Protein AF-A0A923CVL5-F1 (afdb_monomer)

Mean predicted aligned error: 4.87 Å

Foldseek 3Di:
DVVVVVLVQLLVQVVCCVPVVDGDPPDDPVVNVLQQVQLVVVCCVPVNPPDDPDSSVSSVVCVVVVHDNRDPDD

Radius of gyration: 11.73 Å; Cα contacts (8 Å, |Δi|>4): 59; chains: 1; bounding box: 27×29×29 Å

Secondary structure (DSSP, 8-state):
-HHHHHHHHHHHHHHHHHHHSSPPTTS-HHHHHHHHHHHHHHHHHHH-TT--S-HHHHHHHHHHTT--TTSPP-

Solvent-accessible surface area (backbone atoms only — not comparable to full-atom values): 4358 Å² total; per-residue (Å²): 121,71,64,62,57,49,51,54,50,53,49,52,29,51,49,33,33,72,75,73,70,40,72,45,82,97,53,64,66,68,60,53,48,50,36,51,53,32,29,55,53,45,35,47,72,75,56,38,91,81,62,76,80,50,71,67,53,43,42,53,52,30,46,74,71,71,43,66,45,53,52,77,87,126

Sequence (74 aa):
MRFQAKIATIHSSIASKVQTGEWKAGIGRTRQGHWFAALIRNTKAYLTDTWNQGVLAAFDELVKRGLVPVARSI

pLDDT: mean 84.52, std 11.18, range [44.38, 93.38]

Structure (mmCIF, N/CA/C/O backbone):
data_AF-A0A923CVL5-F1
#
_entry.id   AF-A0A923CVL5-F1
#
loop_
_atom_site.group_PDB
_atom_site.id
_atom_site.type_symbol
_atom_site.label_atom_id
_atom_site.label_alt_id
_atom_site.label_comp_id
_atom_site.label_asym_id
_atom_site.label_entity_id
_atom_site.label_seq_id
_atom_site.pdbx_PDB_ins_code
_atom_site.Cartn_x
_atom_site.Cartn_y
_atom_site.Cartn_z
_atom_site.occupancy
_atom_site.B_iso_or_equiv
_atom_site.auth_seq_id
_atom_site.auth_comp_id
_atom_site.auth_asym_id
_atom_site.auth_atom_id
_atom_site.pdbx_PDB_model_num
ATOM 1 N N . MET A 1 1 ? -2.881 -21.510 2.665 1.00 52.66 1 MET A N 1
ATOM 2 C CA . MET A 1 1 ? -3.955 -20.497 2.843 1.00 52.66 1 MET A CA 1
ATOM 3 C C . MET A 1 1 ? -3.681 -19.362 3.852 1.00 52.66 1 MET A C 1
ATOM 5 O O . MET A 1 1 ? -4.454 -18.417 3.879 1.00 52.66 1 MET A O 1
ATOM 9 N N . ARG A 1 2 ? -2.588 -19.341 4.638 1.00 60.34 2 ARG A N 1
ATOM 10 C CA . ARG A 1 2 ? -2.329 -18.237 5.602 1.00 60.34 2 ARG A CA 1
ATOM 11 C C . ARG A 1 2 ? -1.810 -16.930 4.979 1.00 60.34 2 ARG A C 1
ATOM 13 O O . ARG A 1 2 ? -1.981 -15.869 5.571 1.00 60.34 2 ARG A O 1
ATOM 20 N N . PHE A 1 3 ? -1.172 -16.999 3.810 1.00 61.59 3 PHE A N 1
ATOM 21 C CA . PHE A 1 3 ? -0.597 -15.825 3.139 1.00 61.59 3 PHE A CA 1
ATOM 22 C C . PHE A 1 3 ? -1.666 -14.906 2.537 1.00 61.59 3 PHE A C 1
ATOM 24 O O . PHE A 1 3 ? -1.637 -13.705 2.783 1.00 61.59 3 PHE A O 1
ATOM 31 N N . GLN A 1 4 ? -2.657 -15.475 1.846 1.00 64.94 4 GLN A N 1
ATOM 32 C CA . GLN A 1 4 ? -3.760 -14.714 1.247 1.00 64.94 4 GLN A CA 1
ATOM 33 C C . GLN A 1 4 ? -4.600 -13.976 2.303 1.00 64.94 4 GLN A C 1
ATOM 35 O O . GLN A 1 4 ? -4.896 -12.796 2.146 1.00 64.94 4 GLN A O 1
ATOM 40 N N . ALA A 1 5 ? -4.885 -14.619 3.443 1.00 62.38 5 ALA A N 1
ATOM 41 C CA . ALA A 1 5 ? -5.596 -13.978 4.553 1.00 62.38 5 ALA A CA 1
ATOM 42 C C . ALA A 1 5 ? -4.830 -12.769 5.129 1.00 62.38 5 ALA A C 1
ATOM 44 O O . ALA A 1 5 ? -5.427 -11.746 5.473 1.00 62.38 5 ALA A O 1
ATOM 45 N N . LYS A 1 6 ? -3.492 -12.852 5.197 1.00 80.06 6 LYS A N 1
ATOM 46 C CA . LYS A 1 6 ? -2.647 -11.720 5.605 1.00 80.06 6 LYS A CA 1
ATOM 47 C C . LYS A 1 6 ? -2.679 -10.590 4.575 1.00 80.06 6 LYS A C 1
ATOM 49 O O . LYS A 1 6 ? -2.836 -9.444 4.983 1.00 80.06 6 LYS A O 1
ATOM 54 N N . ILE A 1 7 ? -2.591 -10.899 3.278 1.00 82.88 7 ILE A N 1
ATOM 55 C CA . ILE A 1 7 ? -2.669 -9.901 2.194 1.00 82.88 7 ILE A CA 1
ATOM 56 C C . ILE A 1 7 ? -4.001 -9.152 2.253 1.00 82.88 7 ILE A C 1
ATOM 58 O O . ILE A 1 7 ? -3.996 -7.926 2.298 1.00 82.88 7 ILE A O 1
ATOM 62 N N . ALA A 1 8 ? -5.123 -9.866 2.367 1.00 86.94 8 ALA A N 1
ATOM 63 C CA . ALA A 1 8 ? -6.447 -9.256 2.489 1.00 86.94 8 ALA A CA 1
ATOM 64 C C . ALA A 1 8 ? -6.568 -8.350 3.730 1.00 86.94 8 ALA A C 1
ATOM 66 O O . ALA A 1 8 ? -7.161 -7.272 3.673 1.00 86.94 8 ALA A O 1
ATOM 67 N N . THR A 1 9 ? -5.958 -8.752 4.850 1.00 89.81 9 THR A N 1
ATOM 68 C CA . THR A 1 9 ? -5.948 -7.960 6.091 1.00 89.81 9 THR A CA 1
ATOM 69 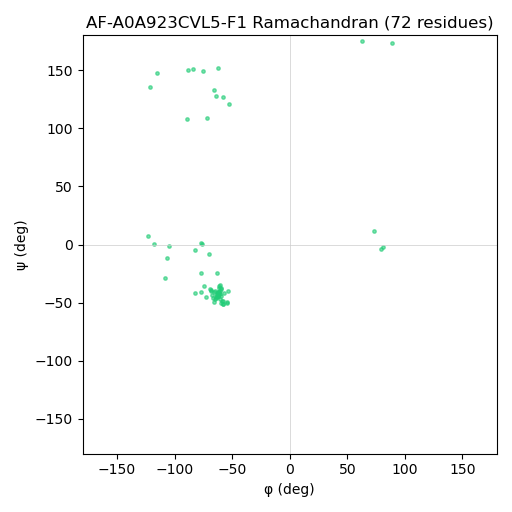C C . THR A 1 9 ? -5.152 -6.667 5.930 1.00 89.81 9 THR A C 1
ATOM 71 O O . THR A 1 9 ? -5.611 -5.598 6.331 1.00 89.81 9 THR A O 1
ATOM 74 N N . ILE A 1 10 ? -3.963 -6.761 5.333 1.00 89.00 10 ILE A N 1
ATOM 75 C CA . ILE A 1 10 ? -3.094 -5.619 5.047 1.00 89.00 10 ILE A CA 1
ATOM 76 C C . ILE A 1 10 ? -3.785 -4.667 4.062 1.00 89.00 10 ILE A C 1
ATOM 78 O O . ILE A 1 10 ? -3.824 -3.463 4.309 1.00 89.00 10 ILE A O 1
ATOM 82 N N . HIS A 1 11 ? -4.392 -5.210 3.005 1.00 91.12 11 HIS A N 1
ATOM 83 C CA . HIS A 1 11 ? -5.158 -4.446 2.027 1.00 91.12 11 HIS A CA 1
ATOM 84 C C . HIS A 1 11 ? -6.307 -3.685 2.696 1.00 91.12 11 HIS A C 1
ATOM 86 O O . HIS A 1 11 ? -6.393 -2.471 2.567 1.00 91.12 11 HIS A O 1
ATOM 92 N N . SER A 1 12 ? -7.135 -4.358 3.505 1.00 91.56 12 SER A N 1
ATOM 93 C CA . SER A 1 12 ? -8.240 -3.713 4.231 1.00 91.56 12 SER A CA 1
ATOM 94 C C . SER A 1 12 ? -7.756 -2.644 5.221 1.00 91.56 12 SER A C 1
ATOM 96 O O . SER A 1 12 ? -8.416 -1.622 5.395 1.00 91.56 12 SER A O 1
ATOM 98 N N . SER A 1 13 ? -6.602 -2.855 5.860 1.00 92.44 13 SER A N 1
ATOM 99 C CA . SER A 1 13 ? -5.977 -1.876 6.757 1.00 92.44 13 SER A CA 1
ATOM 100 C C . SER A 1 13 ? -5.536 -0.611 6.015 1.00 92.44 13 SER A C 1
ATOM 102 O O . SER A 1 13 ? -5.846 0.496 6.457 1.00 92.44 13 SER A O 1
ATOM 104 N N . ILE A 1 14 ? -4.869 -0.763 4.867 1.00 91.31 14 ILE A N 1
ATOM 105 C CA . ILE A 1 14 ? -4.449 0.365 4.027 1.00 91.31 14 ILE A CA 1
ATOM 106 C C . ILE A 1 14 ? -5.665 1.051 3.401 1.00 91.31 14 ILE A C 1
ATOM 108 O O . ILE A 1 14 ? -5.719 2.277 3.386 1.00 91.31 14 ILE A O 1
ATOM 112 N N . ALA A 1 15 ? -6.661 0.283 2.955 1.00 93.19 15 ALA A N 1
ATOM 113 C CA . ALA A 1 15 ? -7.903 0.813 2.406 1.00 93.19 15 ALA A CA 1
ATOM 114 C C . ALA A 1 15 ? -8.623 1.709 3.413 1.00 93.19 15 ALA A C 1
ATOM 116 O O . ALA A 1 15 ? -8.945 2.844 3.080 1.00 93.19 15 ALA A O 1
ATOM 117 N N . SER A 1 16 ? -8.777 1.244 4.658 1.00 93.38 16 SER A N 1
ATOM 118 C CA . SER A 1 16 ? -9.308 2.058 5.758 1.00 93.38 16 SER A CA 1
ATOM 119 C C . SER A 1 16 ? -8.511 3.354 5.901 1.00 93.38 16 SER A C 1
ATOM 121 O O . SER A 1 16 ? -9.080 4.438 5.870 1.00 93.38 16 SER A O 1
ATOM 123 N N . LYS A 1 17 ? -7.175 3.266 5.945 1.00 93.06 17 LYS A N 1
ATOM 124 C CA . LYS A 1 17 ? -6.332 4.451 6.121 1.00 93.06 17 LYS A CA 1
ATOM 125 C C . LYS A 1 17 ? -6.491 5.476 5.000 1.00 93.06 17 LYS A C 1
ATOM 127 O O . LYS A 1 17 ? -6.468 6.670 5.281 1.00 93.06 17 LYS A O 1
ATOM 132 N N . VAL A 1 18 ? -6.610 5.022 3.755 1.00 90.50 18 VAL A N 1
ATOM 133 C CA . VAL A 1 18 ? -6.735 5.895 2.581 1.00 90.50 18 VAL A CA 1
ATOM 134 C C . VAL A 1 18 ? -8.146 6.471 2.461 1.00 90.50 18 VAL A C 1
ATOM 136 O O . VAL A 1 18 ? -8.284 7.646 2.145 1.00 90.50 18 VAL A O 1
ATOM 139 N N . GLN A 1 19 ? -9.180 5.669 2.721 1.00 91.88 19 GLN A N 1
ATOM 140 C CA . GLN A 1 19 ? -10.576 6.069 2.525 1.00 91.88 19 GLN A CA 1
ATOM 141 C C . GLN A 1 19 ? -11.132 6.884 3.694 1.00 91.88 19 GLN A C 1
ATOM 143 O O . GLN A 1 19 ? -11.834 7.864 3.471 1.00 91.88 19 GLN A O 1
ATOM 148 N N . THR A 1 20 ? -10.831 6.491 4.934 1.00 91.44 20 THR A N 1
ATOM 149 C CA . THR A 1 20 ? -11.391 7.125 6.141 1.00 91.44 20 THR A CA 1
ATOM 150 C C . THR A 1 20 ? -10.379 7.993 6.881 1.00 91.44 20 THR A C 1
ATOM 152 O O . THR A 1 20 ? -10.742 8.724 7.795 1.00 91.44 20 THR A O 1
ATOM 155 N N . GLY A 1 21 ? -9.092 7.911 6.527 1.00 91.38 21 GLY A N 1
ATOM 156 C CA . GLY A 1 21 ? -8.016 8.557 7.278 1.00 91.38 21 GLY A CA 1
ATOM 157 C C . GLY A 1 21 ? -7.606 7.793 8.542 1.00 91.38 21 GLY A C 1
ATOM 158 O O . GLY A 1 21 ? -6.610 8.158 9.179 1.00 91.38 21 GLY A O 1
ATOM 159 N N . GLU A 1 22 ? -8.286 6.695 8.878 1.00 92.44 22 GLU A N 1
ATOM 160 C CA . GLU A 1 22 ? -8.105 5.954 10.125 1.00 92.44 22 GLU A CA 1
ATOM 161 C C . GLU A 1 22 ? -7.563 4.542 9.905 1.00 92.44 22 GLU A C 1
ATOM 163 O O . GLU A 1 22 ? -7.837 3.867 8.913 1.00 92.44 22 GLU A O 1
ATOM 168 N N . TRP A 1 23 ? -6.773 4.076 10.870 1.00 92.19 23 TRP A N 1
ATOM 169 C CA . TRP A 1 23 ? -6.275 2.706 10.869 1.00 92.19 23 TRP A CA 1
ATOM 170 C C . TRP A 1 23 ? -7.372 1.728 11.276 1.00 92.19 23 TRP A C 1
ATOM 172 O O . TRP A 1 23 ? -8.215 2.038 12.114 1.00 92.19 23 TRP A O 1
ATOM 182 N N . LYS A 1 24 ? -7.308 0.503 10.750 1.00 90.56 24 LYS A N 1
ATOM 183 C CA . LYS A 1 24 ? -8.272 -0.538 11.102 1.00 90.56 24 LYS A CA 1
ATOM 184 C C . LYS A 1 24 ? -8.148 -0.885 12.588 1.00 90.56 24 LYS A C 1
ATOM 186 O O . LYS A 1 24 ? -7.051 -1.195 13.065 1.00 90.56 24 LYS A O 1
ATOM 191 N N . ALA A 1 25 ? -9.268 -0.857 13.306 1.00 87.00 25 ALA A N 1
ATOM 192 C CA . ALA A 1 25 ? -9.335 -1.265 14.705 1.00 87.00 25 ALA A CA 1
ATOM 193 C C . ALA A 1 25 ? -8.961 -2.751 14.881 1.00 87.00 25 ALA A C 1
ATOM 195 O O . ALA A 1 25 ? -9.117 -3.563 13.967 1.00 87.00 25 ALA A O 1
ATOM 196 N N . GLY A 1 26 ? -8.432 -3.108 16.054 1.00 88.69 26 GLY A N 1
ATOM 197 C CA . GLY A 1 26 ? -8.002 -4.480 16.365 1.00 88.69 26 GLY A CA 1
ATOM 198 C C . GLY A 1 26 ? -6.619 -4.874 15.825 1.00 88.69 26 GLY A C 1
ATOM 199 O O . GLY A 1 26 ? -6.145 -5.973 16.102 1.00 88.69 26 GLY A O 1
ATOM 200 N N . ILE A 1 27 ? -5.930 -3.986 15.098 1.00 87.75 27 ILE A N 1
ATOM 201 C CA . ILE A 1 27 ? -4.540 -4.180 14.660 1.00 87.75 27 ILE A CA 1
ATOM 202 C C . ILE A 1 27 ? -3.686 -3.036 15.214 1.00 87.75 27 ILE A C 1
ATOM 204 O O . ILE A 1 27 ? -4.056 -1.869 15.129 1.00 87.75 27 ILE A O 1
ATOM 208 N N . GLY A 1 28 ? -2.503 -3.344 15.749 1.00 90.31 28 GLY A N 1
ATOM 209 C CA . GLY A 1 28 ? -1.606 -2.320 16.290 1.00 90.31 28 GLY A CA 1
ATOM 210 C C . GLY A 1 28 ? -1.223 -1.263 15.246 1.00 90.31 28 GLY A C 1
ATOM 211 O O . GLY A 1 28 ? -0.714 -1.600 14.174 1.00 90.31 28 GLY A O 1
ATOM 212 N N . ARG A 1 29 ? -1.423 0.019 15.575 1.00 89.19 29 ARG A N 1
ATOM 213 C CA . ARG A 1 29 ? -1.139 1.167 14.693 1.00 89.19 29 ARG A CA 1
ATOM 214 C C . ARG A 1 29 ? 0.293 1.165 14.156 1.00 89.19 29 ARG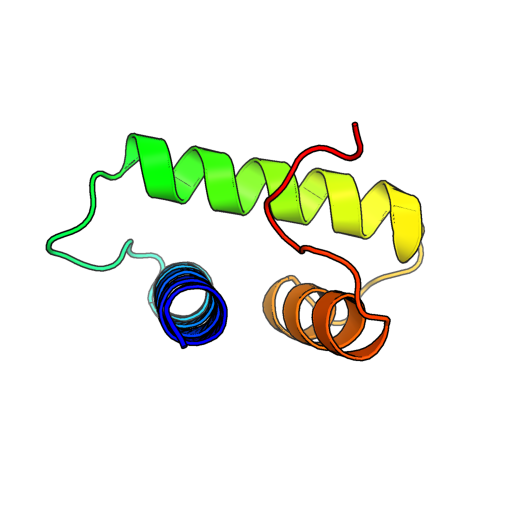 A C 1
ATOM 216 O O . ARG A 1 29 ? 0.492 1.416 12.974 1.00 89.19 29 ARG A O 1
ATOM 223 N N . THR A 1 30 ? 1.276 0.815 14.985 1.00 88.81 30 THR A N 1
ATOM 224 C CA . THR A 1 30 ? 2.692 0.721 14.585 1.00 88.81 30 THR A CA 1
ATOM 225 C C . THR A 1 30 ? 2.902 -0.290 13.462 1.00 88.81 30 THR A C 1
ATOM 227 O O . THR A 1 30 ? 3.568 0.001 12.473 1.00 88.81 30 THR A O 1
ATOM 230 N N . ARG A 1 31 ? 2.276 -1.468 13.569 1.00 87.56 31 ARG A N 1
ATOM 231 C CA . ARG A 1 31 ? 2.360 -2.511 12.540 1.00 87.56 31 ARG A CA 1
ATOM 232 C C . ARG A 1 31 ? 1.737 -2.038 11.226 1.00 87.56 31 ARG A C 1
ATOM 234 O O . ARG A 1 31 ? 2.338 -2.230 10.176 1.00 87.56 31 ARG A O 1
ATOM 241 N N . GLN A 1 32 ? 0.573 -1.393 11.294 1.00 90.69 32 GLN A N 1
ATOM 242 C CA . GLN A 1 32 ? -0.095 -0.840 10.111 1.00 90.69 32 GLN A CA 1
ATOM 243 C C . GLN A 1 32 ? 0.730 0.286 9.467 1.00 90.69 32 GLN A C 1
ATOM 245 O O . GLN A 1 32 ? 0.881 0.326 8.249 1.00 90.69 32 GLN A O 1
ATOM 250 N N . GLY A 1 33 ? 1.349 1.144 10.283 1.00 91.25 33 GLY A N 1
ATOM 251 C CA . GLY A 1 33 ? 2.282 2.169 9.819 1.00 91.25 33 GLY A CA 1
ATOM 252 C C . GLY A 1 33 ? 3.499 1.576 9.106 1.00 91.25 33 GLY A C 1
ATOM 253 O O . GLY A 1 33 ? 3.869 2.057 8.039 1.00 91.25 33 GLY A O 1
ATOM 254 N N . HIS A 1 34 ? 4.078 0.491 9.631 1.00 90.19 34 HIS A N 1
ATOM 255 C CA . HIS A 1 34 ? 5.170 -0.220 8.960 1.00 90.19 34 HIS A CA 1
ATOM 256 C C . HIS A 1 34 ? 4.742 -0.803 7.612 1.00 90.19 34 HIS A C 1
ATOM 258 O O . HIS A 1 34 ? 5.491 -0.696 6.645 1.00 90.19 34 HIS A O 1
ATOM 264 N N . TRP A 1 35 ? 3.542 -1.384 7.526 1.00 91.31 35 TRP A N 1
ATOM 265 C CA . TRP A 1 35 ? 2.995 -1.876 6.260 1.00 91.31 35 TRP A CA 1
ATOM 266 C C . TRP A 1 35 ? 2.846 -0.761 5.234 1.00 91.31 35 TRP A C 1
ATOM 268 O O . TRP A 1 35 ? 3.286 -0.909 4.099 1.00 91.31 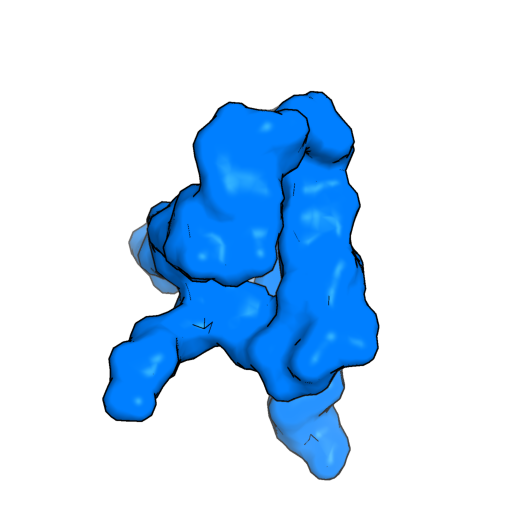35 TRP A O 1
ATOM 278 N N . PHE A 1 36 ? 2.284 0.371 5.648 1.00 90.50 36 PHE A N 1
ATOM 279 C CA . PHE A 1 36 ? 2.098 1.517 4.771 1.00 90.50 36 PHE A CA 1
ATOM 280 C C . PHE A 1 36 ? 3.435 2.104 4.307 1.00 90.50 36 PHE A C 1
ATOM 282 O O . PHE A 1 36 ? 3.630 2.315 3.116 1.00 90.50 36 PHE A O 1
ATOM 289 N N . ALA A 1 37 ? 4.396 2.296 5.212 1.00 90.38 37 ALA A N 1
ATOM 290 C CA . ALA A 1 37 ? 5.727 2.782 4.855 1.00 90.38 37 ALA A CA 1
ATOM 291 C C . ALA A 1 37 ? 6.466 1.819 3.908 1.00 90.38 37 ALA A C 1
ATOM 293 O O . ALA A 1 37 ? 7.104 2.263 2.953 1.00 90.38 37 ALA A O 1
ATOM 294 N N . ALA A 1 38 ? 6.364 0.506 4.143 1.00 90.12 38 ALA A N 1
ATOM 295 C CA . ALA A 1 38 ? 6.929 -0.507 3.255 1.00 90.12 38 ALA A CA 1
ATOM 296 C C . ALA A 1 38 ? 6.292 -0.452 1.862 1.00 90.12 38 ALA A C 1
ATOM 298 O O . ALA A 1 38 ? 7.021 -0.445 0.873 1.00 90.12 38 ALA A O 1
ATOM 299 N N . LEU A 1 39 ? 4.964 -0.321 1.793 1.00 90.06 39 LEU A N 1
ATOM 300 C CA . LEU A 1 39 ? 4.244 -0.159 0.535 1.00 90.06 39 LEU A CA 1
ATOM 301 C C . LEU A 1 39 ? 4.733 1.063 -0.236 1.00 90.06 39 LEU A C 1
ATOM 303 O O . LEU A 1 39 ? 5.117 0.914 -1.384 1.00 90.06 39 LEU A O 1
ATOM 307 N N . ILE A 1 40 ? 4.810 2.240 0.391 1.00 89.06 40 ILE A N 1
ATOM 308 C CA . ILE A 1 40 ? 5.301 3.454 -0.280 1.00 89.06 40 ILE A CA 1
ATOM 309 C C . ILE A 1 40 ? 6.717 3.256 -0.838 1.00 89.06 40 ILE A C 1
ATOM 311 O O . ILE A 1 40 ? 7.002 3.671 -1.961 1.00 89.06 40 ILE A O 1
ATOM 315 N N . ARG A 1 41 ? 7.611 2.605 -0.081 1.00 88.81 41 ARG A N 1
ATOM 316 C CA . ARG A 1 41 ? 8.969 2.296 -0.557 1.00 88.81 41 ARG A CA 1
ATOM 317 C C . ARG A 1 41 ? 8.948 1.350 -1.757 1.00 88.81 41 ARG A C 1
ATOM 319 O O . ARG A 1 41 ? 9.660 1.601 -2.723 1.00 88.81 41 ARG A O 1
ATOM 326 N N . ASN A 1 42 ? 8.128 0.305 -1.711 1.00 87.88 42 ASN A N 1
ATOM 327 C CA . ASN A 1 42 ? 8.015 -0.668 -2.794 1.00 87.88 42 ASN A CA 1
ATOM 328 C C . ASN A 1 42 ? 7.352 -0.061 -4.038 1.00 87.88 42 ASN A C 1
ATOM 330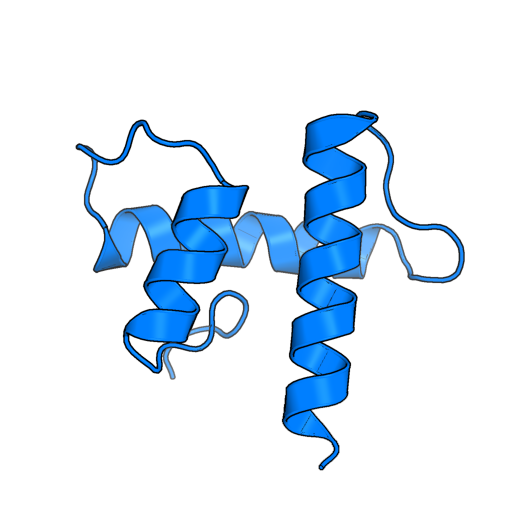 O O . ASN A 1 42 ? 7.814 -0.304 -5.146 1.00 87.88 42 ASN A O 1
ATOM 334 N N . THR A 1 43 ? 6.341 0.793 -3.877 1.00 89.44 43 THR A N 1
ATOM 335 C CA . THR A 1 43 ? 5.751 1.574 -4.971 1.00 89.44 43 THR A CA 1
ATOM 336 C C . THR A 1 43 ? 6.828 2.373 -5.693 1.00 89.44 43 THR A C 1
ATOM 338 O O . THR A 1 43 ? 6.958 2.249 -6.903 1.00 89.44 43 THR A O 1
ATOM 341 N N . LYS A 1 44 ? 7.664 3.119 -4.962 1.00 87.00 44 LYS A N 1
ATOM 342 C CA . LYS A 1 44 ? 8.767 3.878 -5.572 1.00 87.00 44 LYS A CA 1
ATOM 343 C C . LYS A 1 44 ? 9.780 2.974 -6.276 1.00 87.00 44 LYS A C 1
ATOM 345 O O . LYS A 1 44 ? 10.213 3.288 -7.377 1.00 87.00 44 LYS A O 1
ATOM 350 N N . ALA A 1 45 ? 10.129 1.842 -5.666 1.00 88.38 45 ALA A N 1
ATOM 351 C CA . ALA A 1 45 ? 11.118 0.918 -6.217 1.00 88.38 45 ALA A CA 1
ATOM 352 C C . ALA A 1 45 ? 10.644 0.199 -7.494 1.00 88.38 45 ALA A C 1
ATOM 354 O O . ALA A 1 45 ? 11.436 0.009 -8.411 1.00 88.38 45 ALA A O 1
ATOM 355 N N . TYR A 1 46 ? 9.372 -0.208 -7.562 1.00 86.75 46 TYR A N 1
ATOM 356 C CA . TYR A 1 46 ? 8.858 -1.079 -8.630 1.00 86.75 46 TYR A CA 1
ATOM 357 C C . TYR A 1 46 ? 7.929 -0.393 -9.628 1.00 86.75 46 TYR A C 1
ATOM 359 O O . TYR A 1 46 ? 7.818 -0.838 -10.771 1.00 86.75 46 TYR A O 1
ATOM 367 N N . LEU A 1 47 ? 7.217 0.645 -9.193 1.00 85.00 47 LEU A N 1
ATOM 368 C CA . LEU A 1 47 ? 6.270 1.401 -10.014 1.00 85.00 47 LEU A CA 1
ATOM 369 C C . LEU A 1 47 ? 6.833 2.763 -10.433 1.00 85.00 47 LEU A C 1
ATOM 371 O O . LEU A 1 47 ? 6.193 3.454 -11.223 1.00 85.00 47 LEU A O 1
ATOM 375 N N . THR A 1 48 ? 8.059 3.079 -9.990 1.00 81.62 48 THR A N 1
ATOM 376 C CA . THR A 1 48 ? 8.829 4.294 -10.302 1.00 81.62 48 THR A CA 1
ATOM 377 C C . THR A 1 48 ? 8.162 5.584 -9.809 1.00 81.62 48 THR A C 1
ATOM 379 O O . THR A 1 48 ? 7.045 5.573 -9.287 1.00 81.62 48 THR A O 1
ATOM 382 N N . ASP A 1 49 ? 8.845 6.721 -9.963 1.00 75.69 49 ASP A N 1
ATOM 383 C CA . ASP A 1 49 ? 8.331 8.029 -9.530 1.00 75.69 49 ASP A CA 1
ATOM 384 C C . ASP A 1 49 ? 7.153 8.544 -10.380 1.00 75.69 49 ASP A C 1
ATOM 386 O O . ASP A 1 49 ? 6.505 9.521 -10.009 1.00 75.69 49 ASP A O 1
ATOM 390 N N . THR A 1 50 ? 6.818 7.880 -11.494 1.00 82.81 50 THR A N 1
ATOM 391 C CA . THR A 1 50 ? 5.669 8.257 -12.335 1.00 82.81 50 THR A CA 1
ATOM 392 C C . THR A 1 50 ? 4.334 7.722 -11.815 1.00 82.81 50 THR A C 1
ATOM 394 O O . THR A 1 50 ? 3.287 8.019 -12.393 1.00 82.81 50 THR A O 1
ATOM 397 N N . TRP A 1 51 ? 4.328 6.916 -10.748 1.00 87.00 51 TRP A N 1
ATOM 398 C CA . TRP A 1 51 ? 3.097 6.343 -10.214 1.00 87.00 51 TRP A CA 1
ATOM 399 C C . TRP A 1 51 ? 2.223 7.395 -9.516 1.00 87.00 51 TRP A C 1
ATOM 401 O O . TRP A 1 51 ? 2.515 7.835 -8.405 1.00 87.00 51 TRP A O 1
ATOM 411 N N . ASN A 1 52 ? 1.097 7.747 -10.138 1.00 86.00 52 ASN A N 1
ATOM 412 C CA . ASN A 1 52 ? 0.158 8.760 -9.640 1.00 86.00 52 ASN A CA 1
ATOM 413 C C . ASN A 1 52 ? -1.250 8.216 -9.326 1.00 86.00 52 ASN A C 1
ATOM 415 O O . ASN A 1 52 ? -2.101 8.964 -8.856 1.00 86.00 52 ASN A O 1
ATOM 419 N N . GLN A 1 53 ? -1.495 6.915 -9.520 1.00 87.88 53 GLN A N 1
ATOM 420 C CA . GLN A 1 53 ? -2.816 6.291 -9.326 1.00 87.88 53 GLN A CA 1
ATOM 421 C C . GLN A 1 53 ? -3.180 6.062 -7.847 1.00 87.88 53 GLN A C 1
ATOM 423 O O . GLN A 1 53 ? -4.239 5.527 -7.522 1.00 87.88 53 GLN A O 1
ATOM 428 N N . GLY A 1 54 ? -2.297 6.461 -6.930 1.00 88.31 54 GLY A N 1
ATOM 429 C CA . GLY A 1 54 ? -2.498 6.340 -5.493 1.00 88.31 54 GLY A CA 1
ATOM 430 C C . GLY A 1 54 ? -2.009 5.018 -4.901 1.00 88.31 54 GLY A C 1
ATOM 431 O O . GLY A 1 54 ? -1.553 4.101 -5.586 1.00 88.31 54 GLY A O 1
ATOM 432 N N . VAL A 1 55 ? -2.070 4.953 -3.570 1.00 88.50 55 VAL A N 1
ATOM 433 C CA . VAL A 1 55 ? -1.436 3.898 -2.763 1.00 88.50 55 VAL A CA 1
ATOM 434 C C . VAL A 1 55 ? -2.180 2.562 -2.852 1.00 88.50 55 VAL A C 1
ATOM 436 O O . VAL A 1 55 ? -1.544 1.513 -2.871 1.00 88.50 55 VAL A O 1
ATOM 439 N N . LEU A 1 56 ? -3.513 2.591 -2.937 1.00 90.44 56 LEU A N 1
ATOM 440 C CA . LEU A 1 56 ? -4.329 1.383 -3.106 1.00 90.44 56 LEU A CA 1
ATOM 441 C C . LEU A 1 56 ? -4.076 0.720 -4.461 1.00 90.44 56 LEU A C 1
ATOM 443 O O . LEU A 1 56 ? -3.736 -0.455 -4.506 1.00 90.44 56 LEU A O 1
ATOM 447 N N . ALA A 1 57 ? -4.121 1.499 -5.544 1.00 91.38 57 ALA A N 1
ATOM 448 C CA . ALA A 1 57 ? -3.812 0.989 -6.875 1.00 91.38 57 ALA A CA 1
ATOM 449 C C . ALA A 1 57 ? -2.379 0.430 -6.948 1.00 91.38 57 ALA A C 1
ATOM 451 O O . ALA A 1 57 ? -2.147 -0.602 -7.571 1.00 91.38 57 ALA A O 1
ATOM 452 N N . ALA A 1 58 ? -1.418 1.071 -6.267 1.00 91.25 58 ALA A N 1
ATOM 453 C CA . ALA A 1 58 ? -0.056 0.548 -6.182 1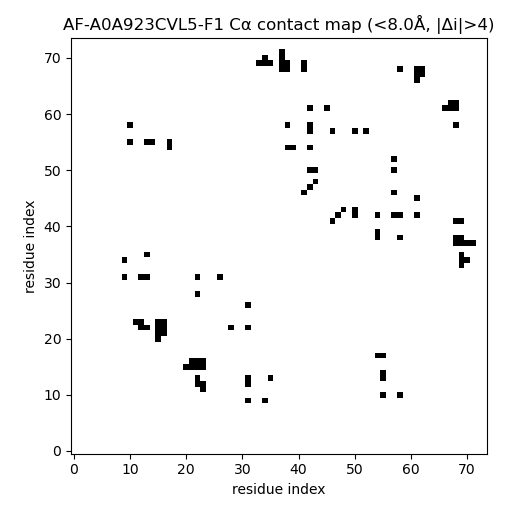.00 91.25 58 ALA A CA 1
ATOM 454 C C . ALA A 1 58 ? -0.001 -0.821 -5.493 1.00 91.25 58 ALA A C 1
ATOM 456 O O . ALA A 1 58 ? 0.747 -1.696 -5.919 1.00 91.25 58 ALA A O 1
ATOM 457 N N . PHE A 1 59 ? -0.775 -1.009 -4.420 1.00 91.12 59 PHE A N 1
ATOM 458 C CA . PHE A 1 59 ? -0.852 -2.288 -3.723 1.00 91.12 59 PHE A CA 1
ATOM 459 C C . PHE A 1 59 ? -1.348 -3.391 -4.659 1.00 91.12 59 PHE A C 1
ATOM 461 O O . PHE A 1 59 ? -0.703 -4.435 -4.759 1.00 91.12 59 PHE A O 1
ATOM 468 N N . ASP A 1 60 ? -2.453 -3.143 -5.363 1.00 90.38 60 ASP A N 1
ATOM 469 C CA . ASP A 1 60 ? -3.048 -4.108 -6.288 1.00 90.38 60 ASP A CA 1
ATOM 470 C C . ASP A 1 60 ? -2.102 -4.443 -7.443 1.00 90.38 60 ASP A C 1
ATOM 472 O O . ASP A 1 60 ? -1.930 -5.613 -7.785 1.00 90.38 60 ASP A O 1
ATOM 476 N N . GLU A 1 61 ? -1.417 -3.442 -7.995 1.00 91.25 61 GLU A N 1
ATOM 477 C CA . GLU A 1 61 ? -0.444 -3.638 -9.069 1.00 91.25 61 GLU A CA 1
ATOM 478 C C . GLU A 1 61 ? 0.771 -4.457 -8.602 1.00 91.25 61 GLU A C 1
ATOM 480 O O . GLU A 1 61 ? 1.218 -5.362 -9.308 1.00 91.25 61 GLU A O 1
ATOM 485 N N . LEU A 1 62 ? 1.284 -4.214 -7.389 1.00 88.38 62 LEU A N 1
ATOM 486 C CA . LEU A 1 62 ? 2.360 -5.029 -6.814 1.00 88.38 62 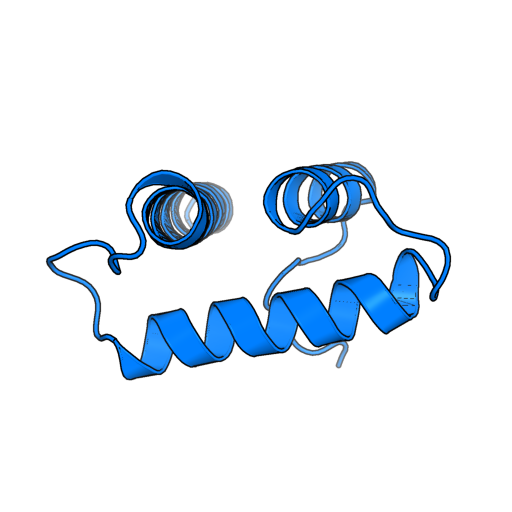LEU A CA 1
ATOM 487 C C . LEU A 1 62 ? 1.918 -6.486 -6.624 1.00 88.38 62 LEU A C 1
ATOM 489 O O . LEU A 1 62 ? 2.655 -7.399 -6.998 1.00 88.38 62 LEU A O 1
ATOM 493 N N . VAL A 1 63 ? 0.707 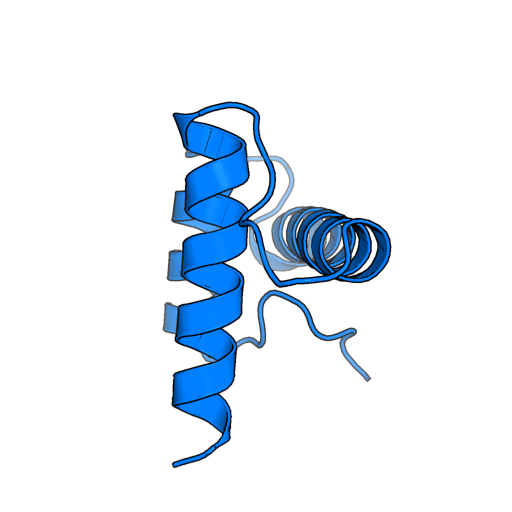-6.715 -6.107 1.00 88.25 63 VAL A N 1
ATOM 494 C CA . VAL A 1 63 ? 0.144 -8.068 -5.954 1.00 88.25 63 VAL A CA 1
ATOM 495 C C . VAL A 1 63 ? -0.039 -8.743 -7.312 1.00 88.25 63 VAL A C 1
ATOM 497 O O . VAL A 1 63 ? 0.316 -9.912 -7.462 1.00 88.25 63 VAL A O 1
ATOM 500 N N . LYS A 1 64 ? -0.531 -8.014 -8.319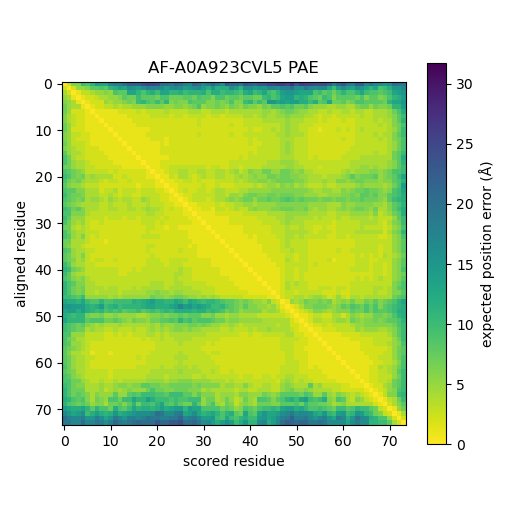 1.00 88.56 64 LYS A N 1
ATOM 501 C CA . LYS A 1 64 ? -0.698 -8.506 -9.693 1.00 88.56 64 LYS A CA 1
ATOM 502 C C . LYS A 1 64 ? 0.632 -8.922 -10.323 1.00 88.56 64 LYS A C 1
ATOM 504 O O . LYS A 1 64 ? 0.678 -9.909 -11.050 1.00 88.56 64 LYS A O 1
ATOM 509 N N . ARG A 1 65 ? 1.721 -8.220 -9.999 1.00 87.06 65 ARG A N 1
ATOM 510 C CA . ARG A 1 65 ? 3.096 -8.571 -10.399 1.00 87.06 65 ARG A CA 1
ATOM 511 C C . ARG A 1 65 ? 3.700 -9.728 -9.592 1.00 87.06 65 ARG A C 1
ATOM 513 O O . ARG A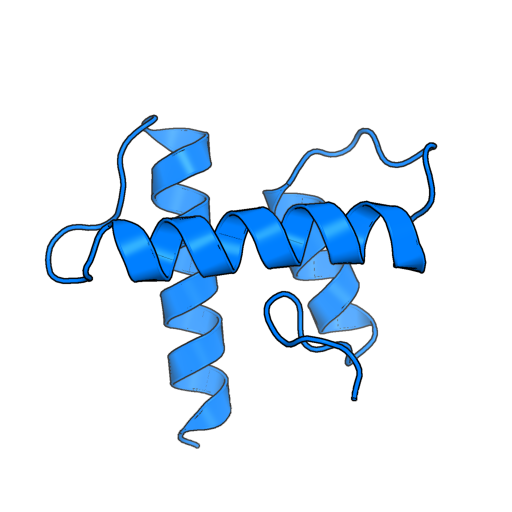 1 65 ? 4.849 -10.085 -9.824 1.00 87.06 65 ARG A O 1
ATOM 520 N N . GLY A 1 66 ? 2.963 -10.303 -8.639 1.00 84.31 66 GLY A N 1
ATOM 521 C CA . GLY A 1 66 ? 3.454 -11.358 -7.749 1.00 84.31 66 GLY A CA 1
ATOM 522 C C . GLY A 1 66 ? 4.435 -10.863 -6.682 1.00 84.31 66 GLY A C 1
ATOM 523 O O . GLY A 1 66 ? 5.077 -11.673 -6.015 1.00 84.31 66 GLY A O 1
ATOM 524 N N . LEU A 1 67 ? 4.560 -9.544 -6.504 1.00 83.69 67 LEU A N 1
ATOM 525 C CA . LEU A 1 67 ? 5.410 -8.935 -5.487 1.00 83.69 67 LEU A CA 1
ATOM 526 C C . LEU A 1 67 ? 4.667 -8.871 -4.153 1.00 83.69 67 LEU A C 1
ATOM 528 O O . LEU A 1 67 ? 3.442 -8.761 -4.096 1.00 83.69 67 LEU A O 1
ATOM 532 N N . VAL A 1 68 ? 5.415 -8.914 -3.050 1.00 78.19 68 VAL A N 1
ATOM 533 C CA . VAL A 1 68 ? 4.830 -8.778 -1.714 1.00 78.19 68 VAL A CA 1
ATOM 534 C C . VAL A 1 68 ? 4.794 -7.291 -1.339 1.00 78.19 68 VAL A C 1
ATOM 536 O O . VAL A 1 68 ? 5.837 -6.723 -1.015 1.00 78.19 68 VAL A O 1
ATOM 539 N N . PRO A 1 69 ? 3.615 -6.644 -1.312 1.00 75.19 69 PRO A N 1
ATOM 540 C CA . PRO A 1 69 ? 3.513 -5.185 -1.224 1.00 75.19 69 PRO A CA 1
ATOM 541 C C . PRO A 1 69 ? 4.085 -4.589 0.068 1.00 75.19 69 PRO A C 1
ATOM 543 O O . PRO A 1 69 ? 4.505 -3.439 0.070 1.00 75.19 69 PRO A O 1
ATOM 546 N N . VAL A 1 70 ? 4.146 -5.361 1.159 1.00 79.75 70 VAL A N 1
ATOM 547 C CA . VAL A 1 70 ? 4.593 -4.878 2.482 1.00 79.75 70 VAL A CA 1
ATOM 548 C C . VAL A 1 70 ? 5.769 -5.653 3.076 1.00 79.75 70 VAL A C 1
ATOM 550 O O . VAL A 1 70 ? 6.116 -5.443 4.240 1.00 79.75 70 VAL A O 1
ATOM 553 N N . ALA A 1 71 ? 6.377 -6.563 2.314 1.00 71.62 71 ALA A N 1
ATOM 554 C CA . ALA A 1 71 ? 7.637 -7.171 2.719 1.00 71.62 71 ALA A CA 1
ATOM 555 C C . ALA A 1 71 ? 8.798 -6.308 2.224 1.00 71.62 71 ALA A C 1
ATOM 557 O O . ALA A 1 71 ? 8.710 -5.653 1.184 1.00 71.62 71 ALA A O 1
ATOM 558 N N . ARG A 1 72 ? 9.903 -6.326 2.971 1.00 53.28 72 ARG A N 1
ATOM 559 C CA . ARG A 1 72 ? 11.190 -5.941 2.397 1.00 53.28 72 ARG A CA 1
ATOM 560 C C . ARG A 1 72 ? 11.524 -6.988 1.335 1.00 53.28 72 ARG A C 1
ATOM 562 O O . ARG A 1 72 ? 11.413 -8.176 1.638 1.00 53.28 72 ARG A O 1
ATOM 569 N N . SER A 1 73 ? 11.942 -6.561 0.144 1.00 45.19 73 SER A N 1
ATOM 570 C CA . SER A 1 73 ? 12.801 -7.429 -0.659 1.00 45.19 73 SER A CA 1
ATOM 571 C C . SER A 1 73 ? 13.973 -7.835 0.219 1.00 45.19 73 SER A C 1
ATOM 573 O O . SER A 1 73 ? 14.631 -6.967 0.801 1.00 45.19 73 SER A O 1
ATOM 575 N N . ILE A 1 74 ? 14.107 -9.143 0.408 1.00 44.38 74 ILE A N 1
ATOM 576 C CA . ILE A 1 74 ? 15.316 -9.760 0.944 1.00 44.38 74 ILE A CA 1
ATOM 577 C C . ILE A 1 74 ? 16.324 -9.777 -0.198 1.00 44.38 74 ILE A C 1
ATOM 579 O O . ILE A 1 74 ? 15.883 -10.090 -1.329 1.00 44.38 74 ILE A O 1
#